Protein AF-A0A7R9HIJ2-F1 (afdb_monomer)

pLDDT: mean 77.4, std 10.53, range [45.75, 90.38]

Sequence (148 aa):
MSLYFNVLFFPIWLITVAVMLHVKYDCLSNMYRFIVVTILVAVIGIECLRLYLGYLGNLSEKIPELAGFWMLSLLLQFPLQIFLFANERTVPQVVERAVQGVMLSLLVVELVSGFIALRRAARHQTKRFHLLQLHMQGGSTILHHKEE

Secondary structure (DSSP, 8-state):
-HHHHHHHHHHHHHHHHHHHHHHHHTTS-HHHHHHHHHHHHHHHHHHHHHHHHHHHHHHH--HHHHHHHHHHIIIIIHHHHHHHHT-TTS---HHHHHHHHHHHHHHHHHHHHHHHHHHHHHHHHHHHHHHHHHHHHHHHHHHHTT--

Foldseek 3Di:
DLLVVCVVLVVVLLVLVVVVCVVCVVVDDPVVNVVLVVLSVVLVVLNVLLSVLVVCCVVVVDLVSLVVNLCSLPPPNQVSLVVQQVPPVDPQDPSNNVSSVVVNVSSVVCNVVSVVSNVVSVVVVVVVVVVVVVVVVVVVVVVVVVVD

Structure (mmCIF, N/CA/C/O backbone):
data_AF-A0A7R9HIJ2-F1
#
_entry.id   AF-A0A7R9HIJ2-F1
#
loop_
_atom_site.group_PDB
_atom_site.id
_atom_site.type_symbol
_atom_site.label_atom_id
_atom_site.label_alt_id
_atom_site.label_comp_id
_atom_site.label_asym_id
_atom_site.label_entity_id
_atom_site.label_seq_id
_atom_site.pdbx_PDB_ins_code
_atom_site.Cartn_x
_atom_site.Cartn_y
_atom_site.Cartn_z
_atom_site.occupancy
_atom_site.B_iso_or_equiv
_atom_site.auth_seq_id
_atom_site.auth_comp_id
_atom_site.auth_asym_id
_atom_site.auth_atom_id
_atom_site.pdbx_PDB_model_num
ATOM 1 N N . MET A 1 1 ? -3.389 -7.485 -12.704 1.00 58.25 1 MET A N 1
ATOM 2 C CA . MET A 1 1 ? -4.454 -8.270 -12.038 1.00 58.25 1 MET A CA 1
ATOM 3 C C . MET A 1 1 ? -4.502 -8.030 -10.530 1.00 58.25 1 MET A C 1
ATOM 5 O O . MET A 1 1 ? -5.541 -7.580 -10.078 1.00 58.25 1 MET A O 1
ATOM 9 N N . SER A 1 2 ? -3.410 -8.211 -9.767 1.00 68.81 2 SER A N 1
ATOM 10 C CA . SER A 1 2 ? -3.400 -7.944 -8.305 1.00 68.81 2 SER A CA 1
ATOM 11 C C . SER A 1 2 ? -3.863 -6.529 -7.924 1.00 68.81 2 SER A C 1
ATOM 13 O O . SER A 1 2 ? -4.707 -6.373 -7.052 1.00 68.81 2 SER A O 1
ATOM 15 N N . LEU A 1 3 ? -3.396 -5.509 -8.653 1.00 74.50 3 LEU A N 1
ATOM 16 C CA . LEU A 1 3 ? -3.731 -4.110 -8.365 1.00 74.50 3 LEU A CA 1
ATOM 17 C C . LEU A 1 3 ? -5.239 -3.813 -8.456 1.00 74.50 3 LEU A C 1
ATOM 19 O O . LEU A 1 3 ? -5.763 -3.039 -7.668 1.00 74.50 3 LEU A O 1
ATOM 23 N N . TYR A 1 4 ? -5.954 -4.471 -9.376 1.00 77.62 4 TYR A N 1
ATOM 24 C CA . TYR A 1 4 ? -7.405 -4.305 -9.528 1.00 77.62 4 TYR A CA 1
ATOM 25 C C . TYR A 1 4 ? -8.171 -4.877 -8.331 1.00 77.62 4 TYR A C 1
ATOM 27 O O . TYR A 1 4 ? -9.114 -4.263 -7.837 1.00 77.62 4 TYR A O 1
ATOM 35 N N . PHE A 1 5 ? -7.727 -6.032 -7.828 1.00 78.12 5 PHE A N 1
ATOM 36 C CA . PHE A 1 5 ? -8.298 -6.621 -6.623 1.00 78.12 5 PHE A CA 1
ATOM 37 C C . PHE A 1 5 ? -8.085 -5.713 -5.409 1.00 78.12 5 PHE A C 1
ATOM 39 O O . PHE A 1 5 ? -8.993 -5.540 -4.603 1.00 78.12 5 PHE A O 1
ATOM 46 N N . ASN A 1 6 ? -6.920 -5.070 -5.322 1.00 82.50 6 ASN A N 1
ATOM 47 C CA . ASN A 1 6 ? -6.605 -4.167 -4.226 1.00 82.50 6 ASN A CA 1
ATOM 48 C C . ASN A 1 6 ? -7.464 -2.888 -4.245 1.00 82.50 6 ASN A C 1
ATOM 50 O O . ASN A 1 6 ? -7.968 -2.478 -3.206 1.00 82.50 6 ASN A O 1
ATOM 54 N N . VAL A 1 7 ? -7.748 -2.324 -5.428 1.00 83.00 7 VAL A N 1
ATOM 55 C CA . VAL A 1 7 ? -8.682 -1.185 -5.581 1.00 83.00 7 VAL A CA 1
ATOM 56 C C . VAL A 1 7 ? -10.083 -1.522 -5.061 1.00 83.00 7 VAL A C 1
ATOM 58 O O . VAL A 1 7 ? -10.706 -0.690 -4.408 1.00 83.00 7 VAL A O 1
ATOM 61 N N . LEU A 1 8 ? -10.585 -2.729 -5.340 1.00 84.00 8 LEU A N 1
ATOM 62 C CA . LEU A 1 8 ? -11.910 -3.166 -4.885 1.00 84.00 8 LEU A CA 1
ATOM 63 C C . LEU A 1 8 ? -11.934 -3.524 -3.396 1.00 84.00 8 LEU A C 1
ATOM 65 O O . LEU A 1 8 ? -12.922 -3.264 -2.711 1.00 84.00 8 LEU A O 1
ATOM 69 N N . PHE A 1 9 ? -10.857 -4.121 -2.892 1.00 83.50 9 PHE A N 1
ATOM 70 C CA . PHE A 1 9 ? -10.760 -4.548 -1.501 1.00 83.50 9 PHE A CA 1
ATOM 71 C C . PHE A 1 9 ? -10.498 -3.377 -0.542 1.00 83.50 9 PHE A C 1
ATOM 73 O O . PHE A 1 9 ? -11.001 -3.377 0.581 1.00 83.50 9 PHE A O 1
ATOM 80 N N . PHE A 1 10 ? -9.778 -2.346 -0.988 1.00 84.06 10 PHE A N 1
ATOM 81 C CA . PHE A 1 10 ? -9.449 -1.168 -0.189 1.00 84.06 10 PHE A CA 1
ATOM 82 C C . PHE A 1 10 ? -10.651 -0.466 0.475 1.00 84.06 10 PHE A C 1
ATOM 84 O O . PHE A 1 10 ? -10.592 -0.252 1.686 1.00 84.06 10 PHE A O 1
ATOM 91 N N . PRO A 1 11 ? -11.757 -0.126 -0.221 1.00 85.75 11 PRO A N 1
ATOM 92 C CA . PRO A 1 11 ? -12.908 0.506 0.427 1.00 85.75 11 PRO A CA 1
ATOM 93 C C . PRO A 1 11 ? -13.573 -0.411 1.462 1.00 85.75 11 PRO A C 1
ATOM 95 O O . PRO A 1 11 ? -14.007 0.065 2.509 1.00 85.75 11 PRO A O 1
ATOM 98 N N . ILE A 1 12 ? -13.609 -1.725 1.217 1.00 86.12 12 ILE A N 1
ATOM 99 C CA . ILE A 1 12 ? -14.152 -2.713 2.164 1.00 86.12 12 ILE A CA 1
ATOM 100 C C . ILE A 1 12 ? -13.289 -2.754 3.431 1.00 86.12 12 ILE A C 1
ATOM 102 O O . ILE A 1 12 ? -13.806 -2.709 4.552 1.00 86.12 12 ILE A O 1
ATOM 106 N N . TRP A 1 13 ? -11.969 -2.796 3.255 1.00 87.00 13 TRP A N 1
ATOM 107 C CA . TRP A 1 13 ? -10.997 -2.734 4.340 1.00 87.00 13 TRP A CA 1
ATOM 108 C C . TRP A 1 13 ? -11.145 -1.439 5.150 1.00 87.00 13 TRP A C 1
ATOM 110 O O . TRP A 1 13 ? -11.268 -1.488 6.375 1.00 87.00 13 TRP A O 1
ATOM 120 N N . LEU A 1 14 ? -11.229 -0.294 4.466 1.00 86.69 14 LEU A N 1
ATOM 121 C CA . LEU A 1 14 ? -11.364 1.024 5.078 1.00 86.69 14 LEU A CA 1
ATOM 122 C C . LEU A 1 14 ? -12.635 1.136 5.925 1.00 86.69 14 LEU A C 1
ATOM 124 O O . LEU A 1 14 ? -12.567 1.577 7.071 1.00 86.69 14 LEU A O 1
ATOM 128 N N . ILE A 1 15 ? -13.783 0.710 5.390 1.00 86.38 15 ILE A N 1
ATOM 129 C CA . ILE A 1 15 ? -15.058 0.720 6.119 1.00 86.38 15 ILE A CA 1
ATOM 130 C C . ILE A 1 15 ? -14.962 -0.173 7.356 1.00 86.38 15 ILE A C 1
ATOM 132 O O . ILE A 1 15 ? -15.371 0.239 8.439 1.00 86.38 15 ILE A O 1
ATOM 136 N N . THR A 1 16 ? -14.380 -1.367 7.220 1.00 84.62 16 THR A N 1
ATOM 137 C CA . THR A 1 16 ? -14.224 -2.296 8.347 1.00 84.62 16 THR A CA 1
ATOM 138 C C . THR A 1 16 ? -13.395 -1.663 9.461 1.00 84.62 16 THR A C 1
ATOM 140 O O . THR A 1 16 ? -13.839 -1.623 10.606 1.00 84.62 16 THR A O 1
ATOM 143 N N . VAL A 1 17 ? -12.222 -1.111 9.141 1.00 82.25 17 VAL A N 1
ATOM 144 C CA . VAL A 1 17 ? -11.343 -0.480 10.137 1.00 82.25 17 VAL A CA 1
ATOM 145 C C . VAL A 1 17 ? -11.990 0.767 10.746 1.00 82.25 17 VAL A C 1
ATOM 147 O O . VAL A 1 17 ? -11.897 0.965 11.955 1.00 82.25 17 VAL A O 1
ATOM 150 N N . ALA A 1 18 ? -12.703 1.576 9.958 1.00 85.19 18 ALA A N 1
ATOM 151 C CA . ALA A 1 18 ? -13.407 2.757 10.456 1.00 85.19 18 ALA A CA 1
ATOM 152 C C . ALA A 1 18 ? -14.541 2.401 11.432 1.00 85.19 18 ALA A C 1
ATOM 154 O O . ALA A 1 18 ? -14.651 3.014 12.494 1.00 85.19 18 ALA A O 1
ATOM 155 N N . VAL A 1 19 ? -15.352 1.386 11.115 1.00 84.62 19 VAL A N 1
ATOM 156 C CA . VAL A 1 19 ? -16.423 0.897 12.001 1.00 84.62 19 VAL A CA 1
ATOM 157 C C . VAL A 1 19 ? -15.836 0.328 13.293 1.00 84.62 19 VAL A C 1
ATOM 159 O O . VAL A 1 19 ? -16.311 0.660 14.378 1.00 84.62 19 VAL A O 1
ATOM 162 N N . MET A 1 20 ? -14.766 -0.468 13.206 1.00 79.06 20 MET A N 1
ATOM 163 C CA . MET A 1 20 ? -14.083 -1.018 14.386 1.00 79.06 20 MET A CA 1
ATOM 164 C C . MET A 1 20 ? -13.494 0.081 15.270 1.00 79.06 20 MET A C 1
ATOM 166 O O . MET A 1 20 ? -13.627 0.032 16.496 1.00 79.06 20 MET A O 1
ATOM 170 N N . LEU A 1 21 ? -12.883 1.095 14.654 1.00 81.44 21 LEU A N 1
ATOM 171 C CA . LEU A 1 21 ? -12.353 2.254 15.359 1.00 81.44 21 LEU A CA 1
ATOM 172 C C . LEU A 1 21 ? -13.468 3.042 16.048 1.00 81.44 21 LEU A C 1
ATOM 174 O O . LEU A 1 21 ? -13.266 3.468 17.178 1.00 81.44 21 LEU A O 1
ATOM 178 N N . HIS A 1 22 ? -14.632 3.197 15.411 1.00 82.88 22 HIS A N 1
ATOM 179 C CA . HIS A 1 22 ? -15.788 3.876 15.996 1.00 82.88 22 HIS A CA 1
ATOM 180 C C . HIS A 1 22 ? -16.335 3.129 17.219 1.00 82.88 22 HIS A C 1
ATOM 182 O O . HIS A 1 22 ? -16.508 3.731 18.272 1.00 82.88 22 HIS A O 1
ATOM 188 N N . VAL A 1 23 ? -16.519 1.808 17.122 1.00 81.81 23 VAL A N 1
ATOM 189 C CA . VAL A 1 23 ? -17.002 0.972 18.240 1.00 81.81 23 VAL A CA 1
ATOM 190 C C . VAL A 1 23 ? -16.044 1.016 19.430 1.00 81.81 23 VAL A C 1
ATOM 192 O O . VAL A 1 23 ? -16.470 1.037 20.581 1.00 81.81 23 VAL A O 1
ATOM 195 N N . LYS A 1 24 ? -14.736 1.032 19.164 1.00 77.06 24 LYS A N 1
ATOM 196 C CA . LYS A 1 24 ? -13.708 1.075 20.208 1.00 77.06 24 LYS A CA 1
ATOM 197 C C . LYS A 1 24 ? -13.409 2.495 20.681 1.00 77.06 24 LYS A C 1
ATOM 199 O O . LYS A 1 24 ? -12.747 2.641 21.707 1.00 77.06 24 LYS A O 1
ATOM 204 N N . TYR A 1 25 ? -13.882 3.519 19.965 1.00 77.94 25 TYR A N 1
ATOM 205 C CA . TYR A 1 25 ? -13.439 4.902 20.116 1.00 77.94 25 TYR A CA 1
ATOM 206 C C . TYR A 1 25 ? -13.503 5.343 21.571 1.00 77.94 25 TYR A C 1
ATOM 208 O O . TYR A 1 25 ? -12.500 5.815 22.090 1.00 77.94 25 TYR A O 1
ATOM 216 N N . ASP A 1 26 ? -14.612 5.077 22.259 1.00 76.25 26 ASP A N 1
ATOM 217 C CA . ASP A 1 26 ? -14.839 5.521 23.635 1.00 76.25 26 ASP A CA 1
ATOM 218 C C . ASP A 1 26 ? -14.031 4.766 24.698 1.00 76.25 26 ASP A C 1
ATOM 220 O O . ASP A 1 26 ? -13.783 5.310 25.774 1.00 76.25 26 ASP A O 1
ATOM 224 N N . CYS A 1 27 ? -13.534 3.566 24.391 1.00 74.62 27 CYS A N 1
ATOM 225 C CA . CYS A 1 27 ? -12.721 2.762 25.307 1.00 74.62 27 CYS A CA 1
ATOM 226 C C . CYS A 1 27 ? -11.216 3.080 25.237 1.00 74.62 27 CYS A C 1
ATOM 228 O O . CYS A 1 27 ? -10.462 2.686 26.125 1.00 74.62 27 CYS A O 1
ATOM 230 N N . LEU A 1 28 ? -10.748 3.768 24.189 1.00 77.44 28 LEU A N 1
ATOM 231 C CA . LEU A 1 28 ? -9.331 4.106 24.012 1.00 77.44 28 LEU A CA 1
ATOM 232 C C . LEU A 1 28 ? -8.929 5.345 24.831 1.00 77.44 28 LEU A C 1
ATOM 234 O O . LEU A 1 28 ? -9.708 6.282 24.982 1.00 77.44 28 LEU A O 1
ATOM 238 N N . SER A 1 29 ? -7.671 5.424 25.272 1.00 81.88 29 SER A N 1
ATOM 239 C CA . SER A 1 29 ? -7.101 6.672 25.815 1.00 81.88 29 SER A CA 1
ATOM 240 C C . SER A 1 29 ? -6.953 7.744 24.723 1.00 81.88 29 SER A C 1
ATOM 242 O O . SER A 1 29 ? -6.605 7.418 23.587 1.00 81.88 29 SER A O 1
ATOM 244 N N . ASN A 1 30 ? -7.158 9.024 25.062 1.00 82.25 30 ASN A N 1
ATOM 245 C CA . ASN A 1 30 ? -7.135 10.151 24.115 1.00 82.25 30 ASN A CA 1
ATOM 246 C C . ASN A 1 30 ? -5.863 10.218 23.250 1.00 82.25 30 ASN A C 1
ATOM 248 O O . ASN A 1 30 ? -5.963 10.399 22.038 1.00 82.25 30 ASN A O 1
ATOM 252 N N . MET A 1 31 ? -4.674 10.020 23.834 1.00 83.44 31 MET A N 1
ATOM 253 C CA . MET A 1 31 ? -3.420 10.012 23.059 1.00 83.44 31 MET A CA 1
ATOM 254 C C . MET A 1 31 ? -3.396 8.894 22.016 1.00 83.44 31 MET A C 1
ATOM 256 O O . MET A 1 31 ? -2.978 9.091 20.879 1.00 83.44 31 MET A O 1
ATOM 260 N N . TYR A 1 32 ? -3.864 7.711 22.397 1.00 82.00 32 TYR A N 1
ATOM 261 C CA . TYR A 1 32 ? -3.824 6.548 21.528 1.00 82.00 32 TYR A CA 1
ATOM 262 C C . TYR A 1 32 ? -4.879 6.630 20.413 1.00 82.00 32 TYR A C 1
ATOM 264 O O . TYR A 1 32 ? -4.580 6.256 19.281 1.00 82.00 32 TYR A O 1
ATOM 272 N N . ARG A 1 33 ? -6.055 7.228 20.673 1.00 83.19 33 ARG A N 1
ATOM 273 C CA . ARG A 1 33 ? -7.032 7.581 19.620 1.00 83.19 33 ARG A CA 1
ATOM 274 C C . ARG A 1 33 ? -6.383 8.439 18.535 1.00 83.19 33 ARG A C 1
ATOM 276 O O . ARG A 1 33 ? -6.484 8.117 17.355 1.00 83.19 33 ARG A O 1
ATOM 283 N N . PHE A 1 34 ? -5.680 9.498 18.940 1.00 85.75 34 PHE A N 1
ATOM 284 C CA . PHE A 1 34 ? -5.028 10.422 18.013 1.00 85.75 34 PHE A CA 1
ATOM 285 C C . PHE A 1 34 ? -3.969 9.727 17.145 1.00 85.75 34 PHE A C 1
ATOM 287 O O . PHE A 1 34 ? -3.935 9.927 15.930 1.00 85.75 34 PHE A O 1
ATOM 294 N N . ILE A 1 35 ? -3.150 8.857 17.748 1.00 87.06 35 ILE A N 1
ATOM 295 C CA . ILE A 1 35 ? -2.139 8.068 17.029 1.00 87.06 35 ILE A CA 1
ATOM 296 C C . ILE A 1 35 ? -2.798 7.162 15.981 1.00 87.06 35 ILE A C 1
ATOM 298 O O . ILE A 1 35 ? -2.394 7.182 14.821 1.00 87.06 35 ILE A O 1
ATOM 302 N N . VAL A 1 36 ? -3.830 6.399 16.358 1.00 83.69 36 VAL A N 1
ATOM 303 C CA . VAL A 1 36 ? -4.493 5.452 15.444 1.00 83.69 36 VAL A CA 1
ATOM 304 C C . VAL A 1 36 ? -5.184 6.175 14.287 1.00 83.69 36 VAL A C 1
ATOM 306 O O . VAL A 1 36 ? -5.029 5.758 13.142 1.00 83.69 36 VAL A O 1
ATOM 309 N N . VAL A 1 37 ? -5.883 7.284 14.551 1.00 86.50 37 VAL A N 1
ATOM 310 C CA . VAL A 1 37 ? -6.514 8.103 13.499 1.00 86.50 37 VAL A CA 1
ATOM 311 C C . VAL A 1 37 ? -5.465 8.657 12.536 1.00 86.50 37 VAL A C 1
ATOM 313 O O . VAL A 1 37 ? -5.641 8.577 11.322 1.00 86.50 37 VAL A O 1
ATOM 316 N N . THR A 1 38 ? -4.347 9.166 13.058 1.00 89.31 38 THR A N 1
ATOM 317 C CA . THR A 1 38 ? -3.256 9.704 12.232 1.00 89.31 38 THR A CA 1
ATOM 318 C C . THR A 1 38 ? -2.657 8.626 11.331 1.00 89.31 38 THR A C 1
ATOM 320 O O . THR A 1 38 ? -2.460 8.856 10.138 1.00 89.31 38 THR A O 1
ATOM 323 N N . ILE A 1 39 ? -2.414 7.430 11.874 1.00 87.69 39 ILE A N 1
ATOM 324 C CA . ILE A 1 39 ? -1.920 6.286 11.100 1.00 87.69 39 ILE A CA 1
ATOM 325 C C . ILE A 1 39 ? -2.938 5.885 10.032 1.00 87.69 39 ILE A C 1
ATOM 327 O O . ILE A 1 39 ? -2.544 5.660 8.893 1.00 87.69 39 ILE A O 1
ATOM 331 N N . LEU A 1 40 ? -4.234 5.846 10.353 1.00 86.81 40 LEU A N 1
ATOM 332 C CA . LEU A 1 40 ? -5.277 5.494 9.388 1.00 86.81 40 LEU A CA 1
ATOM 333 C C . LEU A 1 40 ? -5.307 6.472 8.205 1.00 86.81 40 LEU A C 1
ATOM 335 O O . LEU A 1 40 ? -5.319 6.043 7.054 1.00 86.81 40 LEU A O 1
ATOM 339 N N . VAL A 1 41 ? -5.248 7.779 8.475 1.00 89.75 41 VAL A N 1
ATOM 340 C CA . VAL A 1 41 ? -5.178 8.816 7.432 1.00 89.75 41 VAL A CA 1
ATOM 341 C C . VAL A 1 41 ? -3.912 8.666 6.589 1.00 89.75 41 VAL A C 1
ATOM 343 O O . VAL A 1 41 ? -3.980 8.744 5.361 1.00 89.75 41 VAL A O 1
ATOM 346 N N . ALA A 1 42 ? -2.767 8.402 7.225 1.00 89.44 42 ALA A N 1
ATOM 347 C CA . ALA A 1 42 ? -1.516 8.161 6.517 1.00 89.44 42 ALA A CA 1
ATOM 348 C C . ALA A 1 42 ? -1.620 6.940 5.589 1.00 89.44 42 ALA A C 1
ATOM 350 O O . ALA A 1 42 ? -1.277 7.054 4.414 1.00 89.44 42 ALA A O 1
ATOM 351 N N . VAL A 1 43 ? -2.152 5.808 6.072 1.00 86.94 43 VAL A N 1
ATOM 352 C CA . VAL A 1 43 ? -2.355 4.591 5.264 1.00 86.94 43 VAL A CA 1
ATOM 353 C C . VAL A 1 43 ? -3.239 4.876 4.053 1.00 86.94 43 VAL A C 1
ATOM 355 O O . VAL A 1 43 ? -2.889 4.468 2.952 1.00 86.94 43 VAL A O 1
ATOM 358 N N . ILE A 1 44 ? -4.339 5.618 4.215 1.00 88.44 44 ILE A N 1
ATOM 359 C CA . ILE A 1 44 ? -5.220 5.988 3.094 1.00 88.44 44 ILE A CA 1
ATOM 360 C C . ILE A 1 44 ? -4.458 6.808 2.047 1.00 88.44 44 ILE A C 1
ATOM 362 O O . ILE A 1 44 ? -4.531 6.510 0.856 1.00 88.44 44 ILE A O 1
ATOM 366 N N . GLY A 1 45 ? -3.706 7.827 2.473 1.00 90.38 45 GLY A N 1
ATOM 367 C CA . GLY A 1 45 ? -2.928 8.668 1.560 1.00 90.38 45 GLY A CA 1
ATOM 368 C C . GLY A 1 45 ? -1.842 7.887 0.815 1.00 90.38 45 GLY A C 1
ATOM 369 O O . GLY A 1 45 ? -1.699 8.025 -0.402 1.00 90.38 45 GLY A O 1
ATOM 370 N N . ILE A 1 46 ? -1.108 7.032 1.533 1.00 88.69 46 ILE A N 1
ATOM 371 C CA . ILE A 1 46 ? -0.066 6.167 0.967 1.00 88.69 46 ILE A CA 1
ATOM 372 C C . ILE A 1 46 ? -0.680 5.173 -0.019 1.00 88.69 46 ILE A C 1
ATOM 374 O O . ILE A 1 46 ? -0.140 4.998 -1.110 1.00 88.69 46 ILE A O 1
ATOM 378 N N . GLU A 1 47 ? -1.817 4.566 0.319 1.00 86.38 47 GLU A N 1
ATOM 379 C CA . GLU A 1 47 ? -2.532 3.636 -0.551 1.00 86.38 47 GLU A CA 1
ATOM 380 C C . GLU A 1 47 ? -2.975 4.311 -1.853 1.00 86.38 47 GLU A C 1
ATOM 382 O O . GLU A 1 47 ? -2.723 3.783 -2.933 1.00 86.38 47 GLU A O 1
ATOM 387 N N . CYS A 1 48 ? -3.568 5.506 -1.777 1.00 87.69 48 CYS A N 1
ATOM 388 C CA . CYS A 1 48 ? -3.965 6.271 -2.959 1.00 87.69 48 CYS A CA 1
ATOM 389 C C . CYS A 1 48 ? -2.768 6.558 -3.877 1.00 87.69 48 CYS A C 1
ATOM 391 O O . CYS A 1 48 ? -2.837 6.326 -5.087 1.00 87.69 48 CYS A O 1
ATOM 393 N N . LEU A 1 49 ? -1.650 7.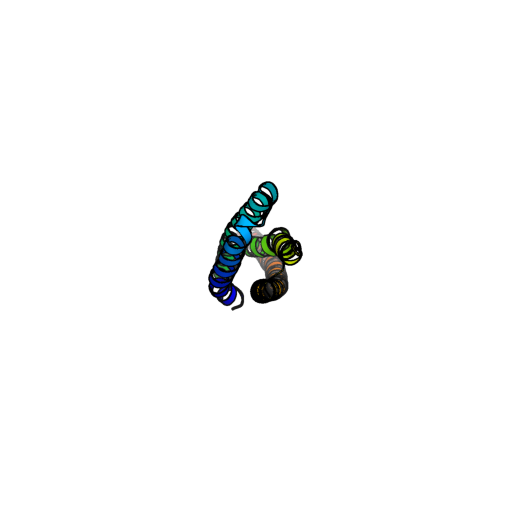020 -3.305 1.00 86.81 49 LEU A N 1
ATOM 394 C CA . LEU A 1 49 ? -0.423 7.274 -4.061 1.00 86.81 49 LEU A CA 1
ATOM 395 C C . LEU A 1 49 ? 0.139 5.983 -4.665 1.00 86.81 49 LEU A C 1
ATOM 397 O O . LEU A 1 49 ? 0.573 5.970 -5.818 1.00 86.81 49 LEU A O 1
ATOM 401 N N . ARG A 1 50 ? 0.102 4.886 -3.907 1.00 86.56 50 ARG A N 1
ATOM 402 C CA . ARG A 1 50 ? 0.528 3.571 -4.367 1.00 86.56 50 ARG A CA 1
ATOM 403 C C . ARG A 1 50 ? -0.312 3.124 -5.560 1.00 86.56 50 ARG A C 1
ATOM 405 O O . ARG A 1 50 ? 0.252 2.808 -6.600 1.00 86.56 50 ARG A O 1
ATOM 412 N N . LEU A 1 51 ? -1.637 3.128 -5.456 1.00 84.44 51 LEU A N 1
ATOM 413 C CA . LEU A 1 51 ? -2.525 2.723 -6.548 1.00 84.44 51 LEU A CA 1
ATOM 414 C C . LEU A 1 51 ? -2.308 3.581 -7.802 1.00 84.44 51 LEU A C 1
ATOM 416 O O . LEU A 1 51 ? -2.243 3.038 -8.906 1.00 84.44 51 LEU A O 1
ATOM 420 N N . TYR A 1 52 ? -2.101 4.890 -7.634 1.00 85.31 52 TYR A N 1
ATOM 421 C CA . TYR A 1 52 ? -1.768 5.803 -8.729 1.00 85.31 52 TYR A CA 1
ATOM 422 C C . TYR A 1 52 ? -0.450 5.435 -9.427 1.00 85.31 52 TYR A C 1
ATOM 424 O O . TYR A 1 52 ? -0.410 5.293 -10.651 1.00 85.31 52 TYR A O 1
ATOM 432 N N . LEU A 1 53 ? 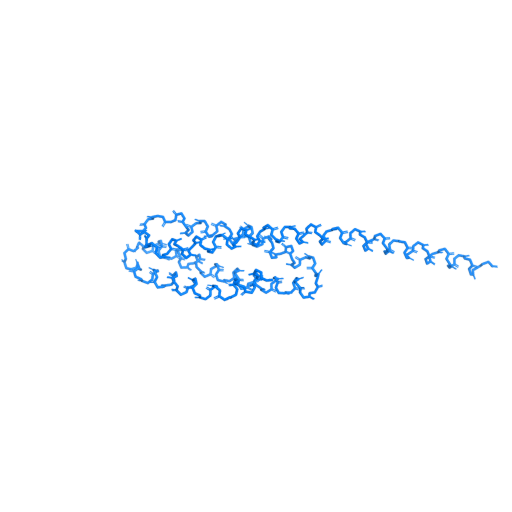0.624 5.220 -8.661 1.00 82.12 53 LEU A N 1
ATOM 433 C CA . LEU A 1 53 ? 1.930 4.837 -9.205 1.00 82.12 53 LEU A CA 1
ATOM 434 C C . LEU A 1 53 ? 1.914 3.446 -9.836 1.00 82.12 53 LEU A C 1
ATOM 436 O O . LEU A 1 53 ? 2.550 3.235 -10.865 1.00 82.12 53 LEU A O 1
ATOM 440 N N . GLY A 1 54 ? 1.166 2.505 -9.263 1.00 81.88 54 GLY A N 1
ATOM 441 C CA . GLY A 1 54 ? 1.007 1.171 -9.831 1.00 81.88 54 GLY A CA 1
ATOM 442 C C . GLY A 1 54 ? 0.205 1.185 -11.135 1.00 81.88 54 GLY A C 1
ATOM 443 O O . GLY A 1 54 ? 0.564 0.475 -12.074 1.00 81.88 54 GLY A O 1
ATOM 444 N N . TYR A 1 55 ? -0.819 2.038 -11.243 1.00 82.25 55 TYR A N 1
ATOM 445 C CA . TYR A 1 55 ? -1.535 2.265 -12.499 1.00 82.25 55 TYR A CA 1
ATOM 446 C C . TYR A 1 55 ? -0.620 2.890 -13.563 1.00 82.25 55 TYR A C 1
ATOM 448 O O . TYR A 1 55 ? -0.497 2.347 -14.662 1.00 82.25 55 TYR A O 1
ATOM 456 N N . LEU A 1 56 ? 0.085 3.976 -13.228 1.00 79.56 56 LEU A N 1
ATOM 457 C CA . LEU A 1 56 ? 1.020 4.643 -14.140 1.00 79.56 56 LEU A CA 1
ATOM 458 C C . LEU A 1 56 ? 2.173 3.739 -14.582 1.00 79.56 56 LEU A C 1
ATOM 460 O O . LEU A 1 56 ? 2.485 3.686 -15.771 1.00 79.56 56 LEU A O 1
ATOM 464 N N . GLY A 1 57 ? 2.793 3.025 -13.643 1.00 75.94 57 GLY A N 1
ATOM 465 C CA . GLY A 1 57 ? 3.897 2.106 -13.911 1.00 75.94 57 GLY A CA 1
ATOM 466 C C . GLY A 1 57 ? 3.473 0.942 -14.805 1.00 75.94 57 GLY A C 1
ATOM 467 O O . GLY A 1 57 ? 4.239 0.534 -15.676 1.00 75.94 57 GLY A O 1
ATOM 468 N N . ASN A 1 58 ? 2.237 0.455 -14.653 1.00 75.38 58 ASN A N 1
ATOM 469 C CA . ASN A 1 58 ? 1.678 -0.576 -15.524 1.00 75.38 58 ASN A CA 1
ATOM 470 C C . ASN A 1 58 ? 1.358 -0.047 -16.932 1.00 75.38 58 ASN A C 1
ATOM 472 O O . ASN A 1 58 ? 1.558 -0.768 -17.902 1.00 75.38 58 ASN A O 1
ATOM 476 N N . LEU A 1 59 ? 0.866 1.192 -17.056 1.00 68.81 59 LEU A N 1
ATOM 477 C CA . LEU A 1 59 ? 0.445 1.762 -18.342 1.00 68.81 59 LEU A CA 1
ATOM 478 C C . LEU A 1 59 ? 1.611 2.321 -19.169 1.00 68.81 59 LEU A C 1
ATOM 480 O O . LEU A 1 59 ? 1.590 2.253 -20.392 1.00 68.81 59 LEU A O 1
ATOM 484 N N . SER A 1 60 ? 2.611 2.900 -18.505 1.00 62.59 60 SER A N 1
ATOM 485 C CA . SER A 1 60 ? 3.707 3.614 -19.170 1.00 62.59 60 SER A CA 1
ATOM 486 C C . SER A 1 60 ? 5.011 2.810 -19.235 1.00 62.59 60 SER A C 1
ATOM 488 O O . SER A 1 60 ? 6.003 3.332 -19.738 1.00 62.59 60 SER A O 1
ATOM 490 N N . GLU A 1 61 ? 5.044 1.591 -18.672 1.00 65.75 61 GLU A N 1
ATOM 491 C CA . GLU A 1 61 ? 6.260 0.782 -18.440 1.00 65.75 61 GLU A CA 1
ATOM 492 C C . GLU A 1 61 ? 7.421 1.587 -17.825 1.00 65.75 61 GLU A C 1
ATOM 494 O O . GLU A 1 61 ? 8.604 1.253 -17.964 1.00 65.75 61 GLU A O 1
ATOM 499 N N . LYS A 1 62 ? 7.093 2.686 -17.137 1.00 69.31 62 LYS A N 1
ATOM 500 C CA . LYS A 1 62 ? 8.096 3.565 -16.567 1.00 69.31 62 LYS A CA 1
ATOM 501 C C . LYS A 1 62 ? 8.546 3.001 -15.228 1.00 69.31 62 LYS A C 1
ATOM 503 O O . LYS A 1 62 ? 7.785 2.732 -14.299 1.00 69.31 62 LYS A O 1
ATOM 508 N N . ILE A 1 63 ? 9.842 2.762 -15.198 1.00 69.69 63 ILE A N 1
ATOM 509 C CA . ILE A 1 63 ? 10.568 2.065 -14.148 1.00 69.69 63 ILE A CA 1
ATOM 510 C C . ILE A 1 63 ? 10.655 2.864 -12.845 1.00 69.69 63 ILE A C 1
ATOM 512 O O . ILE A 1 63 ? 10.499 2.234 -11.798 1.00 69.69 63 ILE A O 1
ATOM 516 N N . PRO A 1 64 ? 10.881 4.195 -12.849 1.00 73.75 64 PRO A N 1
ATOM 517 C CA . PRO A 1 64 ? 10.929 4.940 -11.594 1.00 73.75 64 PRO A CA 1
ATOM 518 C C . PRO A 1 64 ? 9.591 4.915 -10.836 1.00 73.75 64 PRO A C 1
ATOM 520 O O . PRO A 1 64 ? 9.579 4.810 -9.614 1.00 73.75 64 PRO A O 1
ATOM 523 N N . GLU A 1 65 ? 8.465 4.922 -11.538 1.00 79.00 65 GLU A N 1
ATOM 524 C CA . GLU A 1 65 ? 7.114 4.899 -10.978 1.00 79.00 65 GLU A CA 1
ATOM 525 C C . GLU A 1 65 ? 6.800 3.524 -10.377 1.00 79.00 65 GLU A C 1
ATOM 527 O O . GLU A 1 65 ? 6.278 3.431 -9.266 1.00 79.00 65 GLU A O 1
ATOM 532 N N . LEU A 1 66 ? 7.208 2.450 -11.060 1.00 81.12 66 LEU A N 1
ATOM 533 C CA . LEU A 1 66 ? 7.100 1.084 -10.546 1.00 81.12 66 LEU A CA 1
ATOM 534 C C . LEU A 1 66 ? 8.016 0.844 -9.331 1.00 81.12 66 LEU A C 1
ATOM 536 O O . LEU A 1 66 ? 7.627 0.159 -8.383 1.00 81.12 66 LEU A O 1
ATOM 540 N N . ALA A 1 67 ? 9.218 1.427 -9.330 1.00 81.88 67 ALA A N 1
ATOM 541 C CA . ALA A 1 67 ? 10.111 1.415 -8.174 1.00 81.88 67 ALA A CA 1
ATOM 542 C C . ALA A 1 67 ? 9.503 2.186 -6.993 1.00 81.88 67 ALA A C 1
ATOM 544 O O . ALA A 1 67 ? 9.551 1.702 -5.864 1.00 81.88 67 ALA A O 1
ATOM 545 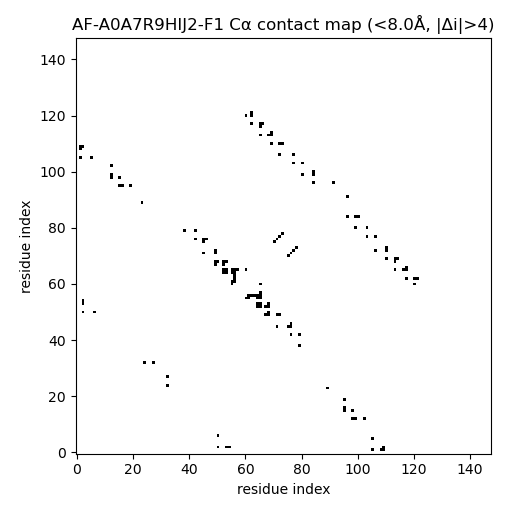N N . GLY A 1 68 ? 8.872 3.336 -7.256 1.00 84.06 68 GLY A N 1
ATOM 546 C CA . GLY A 1 68 ? 8.136 4.117 -6.264 1.00 84.06 68 GLY A CA 1
ATOM 547 C C . GLY A 1 68 ? 6.982 3.329 -5.642 1.00 84.06 68 GLY A C 1
ATOM 548 O O . GLY A 1 68 ? 6.891 3.257 -4.419 1.00 84.06 68 GLY A O 1
ATOM 549 N N . PHE A 1 69 ? 6.162 2.662 -6.462 1.00 86.38 69 PHE A N 1
ATOM 550 C CA . PHE A 1 69 ? 5.112 1.744 -6.001 1.00 86.38 69 PHE A CA 1
ATOM 551 C C . PHE A 1 69 ? 5.668 0.669 -5.055 1.00 86.38 69 PHE A C 1
ATOM 553 O O . PHE A 1 69 ? 5.137 0.451 -3.962 1.00 86.38 69 PHE A O 1
ATOM 560 N N . TRP A 1 70 ? 6.753 0.006 -5.460 1.00 86.12 70 TRP A N 1
ATOM 561 C CA . TRP A 1 70 ? 7.354 -1.072 -4.679 1.00 86.12 70 TRP A CA 1
ATOM 562 C C . TRP A 1 70 ? 7.970 -0.562 -3.369 1.00 86.12 70 TRP A C 1
ATOM 564 O O . TRP A 1 70 ? 7.751 -1.151 -2.311 1.00 86.12 70 TRP A O 1
ATOM 574 N N . MET A 1 71 ? 8.675 0.570 -3.416 1.00 84.94 71 MET A N 1
ATOM 575 C CA . MET A 1 71 ? 9.302 1.187 -2.249 1.00 84.94 71 MET A CA 1
ATOM 576 C C . MET A 1 71 ? 8.266 1.689 -1.240 1.00 84.94 71 MET A C 1
ATOM 578 O O . MET A 1 71 ? 8.413 1.419 -0.053 1.00 84.94 71 MET A O 1
ATOM 582 N N . LEU A 1 72 ? 7.194 2.353 -1.687 1.00 85.38 72 LEU A N 1
ATOM 583 C CA . LEU A 1 72 ? 6.085 2.769 -0.817 1.00 85.38 72 LEU A CA 1
ATOM 584 C C . LEU A 1 72 ? 5.421 1.567 -0.141 1.00 85.38 72 LEU A C 1
ATOM 586 O O . LEU A 1 72 ? 5.119 1.622 1.050 1.00 85.38 72 LEU A O 1
ATOM 590 N N . SER A 1 73 ? 5.246 0.469 -0.879 1.00 85.12 73 SER A N 1
ATOM 591 C CA . SER A 1 73 ? 4.660 -0.765 -0.348 1.00 85.12 73 SER A CA 1
ATOM 592 C C . SER A 1 73 ? 5.522 -1.388 0.749 1.00 85.12 73 SER A C 1
ATOM 594 O O . SER A 1 73 ? 5.001 -1.789 1.786 1.00 85.12 73 SER A O 1
ATOM 596 N N . LEU A 1 74 ? 6.839 -1.458 0.542 1.00 85.06 74 LEU A N 1
ATOM 597 C CA . LEU A 1 74 ? 7.758 -2.084 1.492 1.00 85.06 74 LEU A CA 1
ATOM 598 C C . LEU A 1 74 ? 8.056 -1.184 2.695 1.00 85.06 74 LEU A C 1
ATOM 600 O O . LEU A 1 74 ? 8.059 -1.649 3.829 1.00 85.06 74 LEU A O 1
ATOM 604 N N . LEU A 1 75 ? 8.347 0.092 2.443 1.00 85.50 75 LEU A N 1
ATOM 605 C CA . LEU A 1 75 ? 8.909 0.992 3.445 1.00 85.50 75 LEU A CA 1
ATOM 606 C C . LEU A 1 75 ? 7.838 1.688 4.282 1.00 85.50 75 LEU A C 1
ATOM 608 O O . LEU A 1 75 ? 8.068 1.928 5.461 1.00 85.50 75 LEU A O 1
ATOM 612 N N . LEU A 1 76 ? 6.695 2.035 3.687 1.00 86.69 76 LEU A N 1
ATOM 613 C CA . LEU A 1 76 ? 5.629 2.748 4.389 1.00 86.69 76 LEU A CA 1
ATOM 614 C C . LEU A 1 76 ? 4.438 1.830 4.661 1.00 86.69 76 LEU A C 1
ATOM 616 O O . LEU A 1 76 ? 4.046 1.668 5.813 1.00 86.69 76 LEU A O 1
ATOM 620 N N . GLN A 1 77 ? 3.883 1.179 3.637 1.00 86.31 77 GLN A N 1
ATOM 621 C CA . GLN A 1 77 ? 2.654 0.407 3.821 1.00 86.31 77 GLN A CA 1
ATOM 622 C C . GLN A 1 77 ? 2.853 -0.784 4.766 1.00 86.31 77 GLN A C 1
ATOM 624 O O . GLN A 1 77 ? 2.075 -0.972 5.696 1.00 86.31 77 GLN A O 1
ATOM 629 N N . PHE A 1 78 ? 3.896 -1.588 4.550 1.00 85.94 78 PHE A N 1
ATOM 630 C CA . PHE A 1 78 ? 4.143 -2.800 5.330 1.00 85.94 78 PHE A CA 1
ATOM 631 C C . PHE A 1 78 ? 4.311 -2.554 6.841 1.00 85.94 78 PHE A C 1
ATOM 633 O O . PHE A 1 78 ? 3.586 -3.192 7.610 1.00 85.94 78 PHE A O 1
ATOM 640 N N . PRO A 1 79 ? 5.174 -1.629 7.315 1.00 86.25 79 PRO A N 1
ATOM 641 C CA . PRO A 1 79 ? 5.301 -1.382 8.751 1.00 86.25 79 PRO A CA 1
ATOM 642 C C . PRO A 1 79 ? 4.034 -0.787 9.369 1.00 86.25 79 PRO A C 1
ATOM 644 O O . PRO A 1 79 ? 3.681 -1.173 10.482 1.00 86.25 79 PRO A O 1
ATOM 647 N N . LEU A 1 80 ? 3.314 0.095 8.663 1.00 86.00 80 LEU A N 1
ATOM 648 C CA . LEU A 1 80 ? 2.049 0.644 9.164 1.00 86.00 80 LEU A CA 1
ATOM 649 C C . LEU A 1 80 ? 0.975 -0.452 9.281 1.00 86.00 80 LEU A C 1
ATOM 651 O O . LEU A 1 80 ? 0.245 -0.502 10.273 1.00 86.00 80 LEU A O 1
ATOM 655 N N . GLN A 1 81 ? 0.920 -1.378 8.321 1.00 85.25 81 GLN A N 1
ATOM 656 C CA . GLN A 1 81 ? -0.028 -2.491 8.341 1.00 85.25 81 GLN A CA 1
ATOM 657 C C . GLN A 1 81 ? 0.280 -3.492 9.459 1.00 85.25 81 GLN A C 1
ATOM 659 O O . GLN A 1 81 ? -0.643 -3.959 10.131 1.00 85.25 81 GLN A O 1
ATOM 664 N N . ILE A 1 82 ? 1.565 -3.782 9.696 1.00 84.75 82 ILE A N 1
ATOM 665 C CA . ILE A 1 82 ? 2.021 -4.583 10.840 1.00 84.75 82 ILE A CA 1
ATOM 666 C C . ILE A 1 82 ? 1.689 -3.883 12.150 1.00 84.75 82 ILE A C 1
ATOM 668 O O . ILE A 1 82 ? 1.213 -4.543 13.065 1.00 84.75 82 ILE A O 1
ATOM 672 N N . PHE A 1 83 ? 1.898 -2.569 12.249 1.00 84.25 83 PHE A N 1
ATOM 673 C CA . PHE A 1 83 ? 1.568 -1.818 13.456 1.00 84.25 83 PHE A CA 1
ATOM 674 C C . PHE A 1 83 ? 0.080 -1.940 13.793 1.00 84.25 83 PHE A C 1
ATOM 676 O O . PHE A 1 83 ? -0.258 -2.234 14.935 1.00 84.25 83 PHE A O 1
ATOM 683 N N . LEU A 1 84 ? -0.802 -1.783 12.801 1.00 78.25 84 LEU A N 1
ATOM 684 C CA . LEU A 1 84 ? -2.245 -1.983 12.966 1.00 78.25 84 LEU A CA 1
ATOM 685 C C . LEU A 1 84 ? -2.594 -3.436 13.331 1.00 78.25 84 LEU A C 1
ATOM 687 O O . LEU A 1 84 ? -3.457 -3.657 14.172 1.00 78.25 84 LEU A O 1
ATOM 691 N N . PHE A 1 85 ? -1.911 -4.425 12.747 1.00 78.81 85 PHE A N 1
ATOM 692 C CA . PHE A 1 85 ? -2.150 -5.845 13.026 1.00 78.81 85 PHE A CA 1
ATOM 693 C C . PHE A 1 85 ? -1.668 -6.287 14.420 1.00 78.81 85 PHE A C 1
ATOM 695 O O . PHE A 1 85 ? -2.371 -7.016 15.118 1.00 78.81 85 PHE A O 1
ATOM 702 N N . ALA A 1 86 ? -0.488 -5.830 14.841 1.00 75.94 86 ALA A N 1
ATOM 703 C CA . ALA A 1 86 ? 0.123 -6.125 16.138 1.00 75.94 86 ALA A CA 1
ATOM 7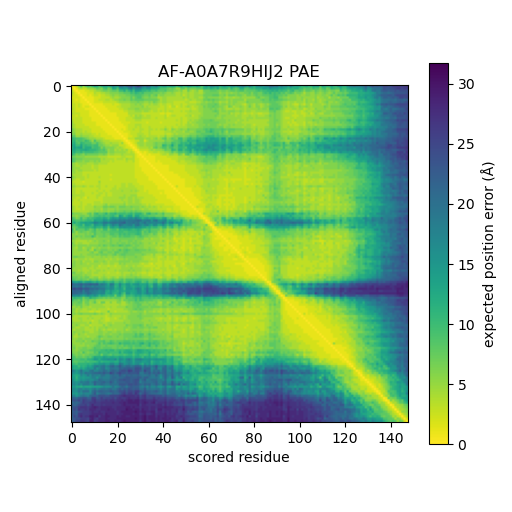04 C C . ALA A 1 86 ? -0.531 -5.354 17.295 1.00 75.94 86 ALA A C 1
ATOM 706 O O . ALA A 1 86 ? -0.161 -5.527 18.45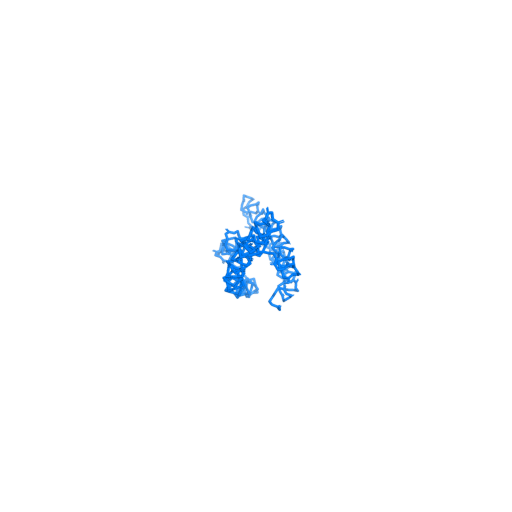7 1.00 75.94 86 ALA A O 1
ATOM 707 N N . ASN A 1 87 ? -1.499 -4.487 16.9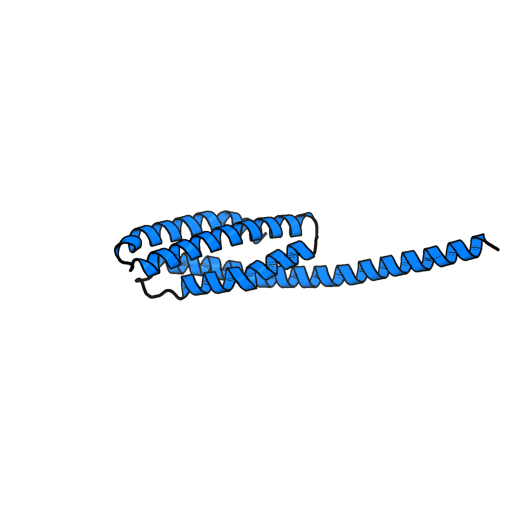94 1.00 71.62 87 ASN A N 1
ATOM 708 C CA . ASN A 1 87 ? -2.168 -3.659 17.976 1.00 71.62 87 ASN A CA 1
ATOM 709 C C . ASN A 1 87 ? -3.204 -4.464 18.782 1.00 71.62 87 ASN A C 1
ATOM 711 O O . ASN A 1 87 ? -4.412 -4.309 18.635 1.00 71.62 87 ASN A O 1
ATOM 715 N N . GLU A 1 88 ? -2.728 -5.344 19.663 1.00 59.12 88 GLU A N 1
ATOM 716 C CA . GLU A 1 88 ? -3.558 -6.250 20.472 1.00 59.12 88 GLU A CA 1
ATOM 717 C C . GLU A 1 88 ? -4.225 -5.573 21.681 1.00 59.12 88 GLU A C 1
ATOM 719 O O . GLU A 1 88 ? -4.976 -6.209 22.417 1.00 59.12 88 GLU A O 1
ATOM 724 N N . ARG A 1 89 ? -3.977 -4.274 21.909 1.00 57.66 89 ARG A N 1
ATOM 725 C CA . ARG A 1 89 ? -4.448 -3.555 23.111 1.00 57.66 89 ARG A CA 1
ATOM 726 C C . ARG A 1 89 ? -5.955 -3.315 23.166 1.00 57.66 89 ARG A C 1
ATOM 728 O O . ARG A 1 89 ? -6.463 -2.867 24.188 1.00 57.66 89 ARG A O 1
ATOM 735 N N . THR A 1 90 ? -6.678 -3.633 22.102 1.00 52.56 90 THR A N 1
ATOM 736 C CA . THR A 1 90 ? -8.134 -3.755 22.137 1.00 52.56 90 THR A CA 1
ATOM 737 C C . THR A 1 90 ? -8.494 -5.150 21.695 1.00 52.56 90 THR A C 1
ATOM 739 O O . THR A 1 90 ? -7.939 -5.595 20.698 1.00 52.56 90 THR A O 1
ATOM 742 N N . VAL A 1 91 ? -9.412 -5.819 22.404 1.00 54.72 91 VAL A N 1
ATOM 743 C CA . VAL A 1 91 ? -9.926 -7.149 22.035 1.00 54.72 91 VAL A CA 1
ATOM 744 C C . VAL A 1 91 ? -10.176 -7.158 20.521 1.00 54.72 91 VAL A C 1
ATOM 746 O O . VAL A 1 91 ? -11.072 -6.444 20.049 1.00 54.72 91 VAL A O 1
ATOM 749 N N . PRO A 1 92 ? -9.329 -7.835 19.725 1.00 57.34 92 PRO A N 1
ATOM 750 C CA . PRO A 1 92 ? -9.449 -7.762 18.283 1.00 57.34 92 PRO A CA 1
ATOM 751 C C . PRO A 1 92 ? -10.709 -8.531 17.919 1.00 57.34 92 PRO A C 1
ATOM 753 O O . PRO A 1 92 ? -10.810 -9.724 18.211 1.00 57.34 92 PRO A O 1
ATOM 756 N N . GLN A 1 93 ? -11.691 -7.863 17.317 1.00 65.62 93 GLN A N 1
ATOM 757 C CA . GLN A 1 93 ? -12.821 -8.598 16.768 1.00 65.62 93 GLN A CA 1
ATOM 758 C C . GLN A 1 93 ? -12.274 -9.494 15.653 1.00 65.62 93 GLN A C 1
ATOM 760 O O . GLN A 1 93 ? -11.438 -9.065 14.856 1.00 65.62 93 GLN A O 1
ATOM 765 N N . VAL A 1 94 ? -12.715 -10.753 15.605 1.00 75.75 94 VAL A N 1
ATOM 766 C CA . VAL A 1 94 ? -12.226 -11.757 14.638 1.00 75.75 94 VAL A CA 1
ATOM 767 C C . VAL A 1 94 ? -12.292 -11.225 13.199 1.00 75.75 94 VAL A C 1
ATOM 769 O O . VAL A 1 94 ? -11.399 -11.485 12.396 1.00 75.75 94 VAL A O 1
ATOM 772 N N . VAL A 1 95 ? -13.302 -10.400 12.911 1.00 75.19 95 VAL A N 1
ATOM 773 C CA . VAL A 1 95 ? -13.502 -9.705 11.632 1.00 75.19 95 VAL A CA 1
ATOM 774 C C . VAL A 1 95 ? -12.362 -8.735 11.302 1.00 75.19 95 VAL A C 1
ATOM 776 O O . VAL A 1 95 ? -11.849 -8.764 10.187 1.00 75.19 95 VAL A O 1
ATOM 779 N N . GLU A 1 96 ? -11.921 -7.918 12.261 1.00 77.62 96 GLU A N 1
ATOM 780 C CA . GLU A 1 96 ? -10.818 -6.964 12.079 1.00 77.62 96 GLU A CA 1
ATOM 781 C C . GLU A 1 96 ? -9.521 -7.705 11.732 1.00 77.62 96 GLU A C 1
ATOM 783 O O . GLU A 1 96 ? -8.862 -7.384 10.744 1.00 77.62 96 GLU A O 1
ATOM 788 N N . ARG A 1 97 ? -9.204 -8.777 12.474 1.00 80.31 97 ARG A N 1
ATOM 789 C CA . ARG A 1 97 ? -8.027 -9.620 12.204 1.00 80.31 97 ARG A CA 1
ATOM 790 C C . ARG A 1 97 ? -8.097 -10.322 10.853 1.00 80.31 97 ARG A C 1
ATOM 792 O O . ARG A 1 97 ? -7.081 -10.388 10.165 1.00 80.31 97 ARG A O 1
ATOM 799 N N . ALA A 1 98 ? -9.264 -10.834 10.469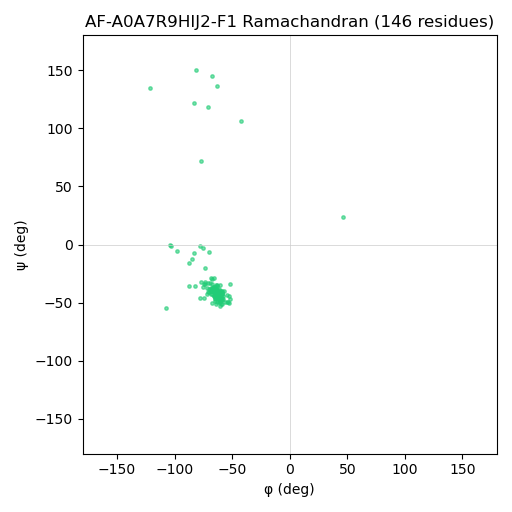 1.00 84.12 98 ALA A N 1
ATOM 800 C CA . ALA A 1 98 ? -9.443 -11.498 9.183 1.00 84.12 98 ALA A CA 1
ATOM 801 C C . ALA A 1 98 ? -9.215 -10.523 8.019 1.00 84.12 98 ALA A C 1
ATOM 803 O O . ALA A 1 98 ? -8.417 -10.802 7.126 1.00 84.12 98 ALA A O 1
ATOM 804 N N . VAL A 1 99 ? -9.848 -9.349 8.063 1.00 83.62 99 VAL A N 1
ATOM 805 C CA . VAL A 1 99 ? -9.733 -8.323 7.017 1.00 83.62 99 VAL A CA 1
ATOM 806 C C . VAL A 1 99 ? -8.310 -7.760 6.941 1.00 83.62 99 VAL A C 1
ATOM 808 O O . VAL A 1 99 ? -7.761 -7.615 5.847 1.00 83.62 99 VAL A O 1
ATOM 811 N N . GLN A 1 100 ? -7.664 -7.537 8.088 1.00 84.81 100 GLN A N 1
ATOM 812 C CA . GLN A 1 100 ? -6.267 -7.105 8.150 1.00 84.81 100 GLN A CA 1
ATOM 813 C C . GLN A 1 100 ? -5.304 -8.172 7.614 1.00 84.81 100 GLN A C 1
ATOM 815 O O . GLN A 1 100 ? -4.362 -7.843 6.892 1.00 84.81 100 GLN A O 1
ATOM 820 N N . GLY A 1 101 ? -5.554 -9.446 7.928 1.00 83.75 101 GLY A N 1
ATOM 821 C CA . GLY A 1 101 ? -4.779 -10.584 7.437 1.00 83.75 101 GLY A CA 1
ATOM 822 C C . GLY A 1 101 ? -4.886 -10.753 5.922 1.00 83.75 101 GLY A C 1
ATOM 823 O O . GLY A 1 101 ? -3.870 -10.944 5.255 1.00 83.75 101 GLY A O 1
ATOM 824 N N . VAL A 1 102 ? -6.089 -10.597 5.359 1.00 86.38 102 VAL A N 1
ATOM 825 C CA . VAL A 1 102 ? -6.288 -10.594 3.902 1.00 86.38 102 VAL A CA 1
ATOM 826 C C . VAL A 1 102 ? -5.497 -9.450 3.265 1.00 86.38 102 VAL A C 1
ATOM 828 O O . VAL A 1 102 ? -4.724 -9.701 2.342 1.00 86.38 102 VAL A O 1
ATOM 831 N N . MET A 1 103 ? -5.585 -8.229 3.800 1.00 84.44 103 MET A N 1
ATOM 832 C CA . MET A 1 103 ? -4.821 -7.080 3.292 1.00 84.44 103 MET A CA 1
ATOM 833 C C . MET A 1 103 ? -3.302 -7.315 3.337 1.00 84.44 103 MET A C 1
ATOM 835 O O . MET A 1 103 ? -2.596 -7.024 2.375 1.00 84.44 103 MET A O 1
ATOM 839 N N . LEU A 1 104 ? -2.791 -7.898 4.426 1.00 85.12 104 LEU A N 1
ATOM 840 C CA . LEU A 1 104 ? -1.384 -8.291 4.559 1.00 85.12 104 LEU A CA 1
ATOM 841 C C . LEU A 1 104 ? -0.977 -9.337 3.517 1.00 85.12 104 LEU A C 1
ATOM 843 O O . LEU A 1 104 ? 0.085 -9.219 2.909 1.00 85.12 104 LEU A O 1
ATOM 847 N N . SER A 1 105 ? -1.816 -10.344 3.279 1.00 86.31 105 SER A N 1
ATOM 848 C CA . SER A 1 105 ? -1.530 -11.377 2.281 1.00 86.31 105 SER A CA 1
ATOM 849 C C . SER A 1 105 ? -1.467 -10.804 0.861 1.00 86.31 105 SER A C 1
ATOM 851 O O . SER A 1 105 ? -0.534 -11.110 0.117 1.00 86.31 105 SER A O 1
ATOM 853 N N . LEU A 1 106 ? -2.390 -9.899 0.513 1.00 84.75 106 LEU A N 1
ATOM 854 C CA . LEU A 1 106 ? -2.375 -9.180 -0.761 1.00 84.75 106 LEU A CA 1
ATOM 855 C C . LEU A 1 106 ? -1.111 -8.335 -0.898 1.00 84.75 106 LEU A C 1
ATOM 857 O O . LEU A 1 106 ? -0.445 -8.396 -1.928 1.00 84.75 106 LEU A O 1
ATOM 861 N N . LEU A 1 107 ? -0.730 -7.623 0.165 1.00 85.25 107 LEU A N 1
ATOM 862 C CA . LEU A 1 107 ? 0.486 -6.819 0.196 1.00 85.25 107 LEU A CA 1
ATOM 863 C C . LEU A 1 107 ? 1.744 -7.655 -0.072 1.00 85.25 107 LEU A C 1
ATOM 865 O O . LEU A 1 107 ? 2.627 -7.225 -0.810 1.00 85.25 107 LEU A O 1
ATOM 869 N N . VAL A 1 108 ? 1.829 -8.866 0.482 1.00 86.62 108 VAL A N 1
ATOM 870 C CA . VAL A 1 108 ? 2.953 -9.781 0.227 1.00 86.62 108 VAL A CA 1
ATOM 871 C C . VAL A 1 108 ? 2.984 -10.219 -1.238 1.00 86.62 108 VAL A C 1
ATOM 873 O O . VAL A 1 108 ? 4.045 -10.193 -1.865 1.00 86.62 108 VAL A O 1
ATOM 876 N N . VAL A 1 109 ? 1.833 -10.569 -1.821 1.00 86.69 109 VAL A N 1
ATOM 877 C CA . VAL A 1 109 ? 1.736 -10.913 -3.251 1.00 86.69 109 VAL A CA 1
ATOM 878 C C . VAL A 1 109 ? 2.166 -9.732 -4.127 1.00 86.69 109 VAL A C 1
ATOM 880 O O . VAL A 1 109 ? 2.884 -9.912 -5.117 1.00 86.69 109 VAL A O 1
ATOM 883 N N . GLU A 1 110 ? 1.795 -8.511 -3.755 1.00 85.12 110 GLU A N 1
ATOM 884 C CA . GLU A 1 110 ? 2.204 -7.285 -4.444 1.00 85.12 110 GLU A CA 1
ATOM 885 C C . GLU A 1 110 ? 3.692 -6.980 -4.300 1.00 85.12 110 GLU A C 1
ATOM 887 O O . GLU A 1 110 ? 4.326 -6.580 -5.273 1.00 85.12 110 GLU A O 1
ATOM 892 N N . LEU A 1 111 ? 4.290 -7.232 -3.136 1.00 85.19 111 LEU A N 1
ATOM 893 C CA . LEU A 1 111 ? 5.730 -7.082 -2.935 1.00 85.19 111 LEU A CA 1
ATOM 894 C C . LEU A 1 111 ? 6.525 -8.055 -3.806 1.00 85.19 111 LEU A C 1
ATOM 896 O O . LEU A 1 111 ? 7.505 -7.651 -4.437 1.00 85.19 111 LEU A O 1
ATOM 900 N N . VAL A 1 112 ? 6.095 -9.317 -3.886 1.00 85.62 112 VAL A N 1
ATOM 901 C CA . VAL A 1 112 ? 6.748 -10.336 -4.723 1.00 85.62 112 VAL A CA 1
ATOM 902 C C . VAL A 1 112 ? 6.576 -10.005 -6.203 1.00 85.62 112 VAL A C 1
ATOM 904 O O . VAL A 1 112 ? 7.553 -9.971 -6.955 1.00 85.62 112 VAL A O 1
ATOM 907 N N . SER A 1 113 ? 5.346 -9.729 -6.639 1.00 81.12 113 SER A N 1
ATOM 908 C CA . SER A 1 113 ? 5.065 -9.404 -8.041 1.00 81.12 113 SER A CA 1
ATOM 909 C C . SER A 1 113 ? 5.715 -8.086 -8.471 1.00 81.12 113 SER A C 1
ATOM 911 O O . SER A 1 113 ? 6.321 -8.032 -9.542 1.00 81.12 113 SER A O 1
ATOM 913 N N . GLY A 1 114 ? 5.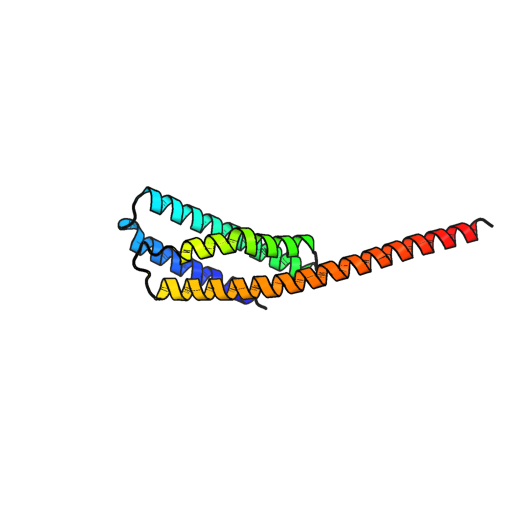695 -7.064 -7.616 1.00 81.50 114 GLY A N 1
ATOM 914 C CA . GLY A 1 114 ? 6.378 -5.790 -7.819 1.00 81.50 114 GLY A CA 1
ATOM 915 C C . GLY A 1 114 ? 7.896 -5.946 -7.884 1.00 81.50 114 GLY A C 1
ATOM 916 O O . GLY A 1 114 ? 8.523 -5.370 -8.769 1.00 81.50 114 GLY A O 1
ATOM 917 N N . PHE A 1 115 ? 8.495 -6.801 -7.048 1.00 82.31 115 PHE A N 1
ATOM 918 C CA . PHE A 1 115 ? 9.928 -7.100 -7.118 1.00 82.31 115 PHE A CA 1
ATOM 919 C C . PHE A 1 115 ? 10.305 -7.777 -8.442 1.00 82.31 115 PHE A C 1
ATOM 921 O O . PHE A 1 115 ? 11.292 -7.411 -9.085 1.00 82.31 115 PHE A O 1
ATOM 928 N N . ILE A 1 116 ? 9.505 -8.750 -8.893 1.00 81.62 116 ILE A N 1
ATOM 929 C CA . ILE A 1 116 ? 9.712 -9.413 -10.187 1.00 81.62 116 ILE A CA 1
ATOM 930 C C . ILE A 1 116 ? 9.598 -8.397 -11.327 1.00 81.62 116 ILE A C 1
ATOM 932 O O . ILE A 1 116 ? 10.441 -8.398 -12.230 1.00 81.62 116 ILE A O 1
ATOM 936 N N . ALA A 1 117 ? 8.585 -7.531 -11.287 1.00 79.44 117 ALA A N 1
ATOM 937 C CA . ALA A 1 117 ? 8.365 -6.499 -12.290 1.00 79.44 117 ALA A CA 1
ATOM 938 C C . ALA A 1 117 ? 9.531 -5.496 -12.318 1.00 79.44 117 ALA A C 1
ATOM 940 O O . ALA A 1 117 ? 10.079 -5.233 -13.389 1.00 79.44 117 ALA A O 1
ATOM 941 N N . LEU A 1 118 ? 10.015 -5.060 -11.152 1.00 79.00 118 LEU A N 1
ATOM 942 C CA . LEU A 1 118 ? 11.184 -4.191 -11.021 1.00 79.00 118 LEU A CA 1
ATOM 943 C C . LEU A 1 118 ? 12.456 -4.854 -11.574 1.00 79.00 118 LEU A C 1
ATOM 945 O O . LEU A 1 118 ? 13.215 -4.238 -12.320 1.00 79.00 118 LEU A O 1
ATOM 949 N N . ARG A 1 119 ? 12.666 -6.148 -11.300 1.00 78.56 119 ARG A N 1
ATOM 950 C CA . ARG A 1 119 ? 13.817 -6.907 -11.818 1.00 78.56 119 ARG A CA 1
ATOM 951 C C . ARG A 1 119 ? 13.752 -7.131 -13.332 1.00 78.56 119 ARG A C 1
ATOM 953 O O . ARG A 1 119 ? 14.789 -7.296 -13.978 1.00 78.56 119 ARG A O 1
ATOM 960 N N . ARG A 1 120 ? 12.555 -7.203 -13.919 1.00 74.88 120 ARG A N 1
ATOM 961 C CA . ARG A 1 120 ? 12.363 -7.269 -15.380 1.00 74.88 120 ARG A CA 1
ATOM 962 C C . ARG A 1 120 ? 12.614 -5.906 -16.020 1.00 74.88 120 ARG A C 1
ATOM 964 O O . ARG A 1 120 ? 13.372 -5.830 -16.983 1.00 74.88 120 ARG A O 1
ATOM 971 N N . ALA A 1 121 ? 12.060 -4.855 -15.429 1.00 73.25 121 ALA A N 1
ATOM 972 C CA . ALA A 1 121 ? 12.266 -3.469 -15.822 1.00 73.25 121 ALA A CA 1
ATOM 973 C C . ALA A 1 121 ? 13.755 -3.079 -15.820 1.00 73.25 121 ALA A C 1
ATOM 975 O O . ALA A 1 121 ? 14.270 -2.606 -16.833 1.00 73.25 121 ALA A O 1
ATOM 976 N N . ALA A 1 122 ? 14.483 -3.369 -14.737 1.00 73.38 122 ALA A N 1
ATOM 977 C CA . ALA A 1 122 ? 15.915 -3.084 -14.625 1.00 73.38 122 ALA A CA 1
ATOM 978 C C . ALA A 1 122 ? 16.737 -3.740 -15.750 1.00 73.38 122 ALA A C 1
ATOM 980 O O . ALA A 1 122 ? 17.611 -3.109 -16.338 1.00 73.38 122 ALA A O 1
ATOM 981 N N . ARG A 1 123 ? 16.406 -4.983 -16.124 1.00 71.69 123 ARG A N 1
ATOM 982 C CA . ARG A 1 123 ? 17.060 -5.684 -17.243 1.00 71.69 123 ARG A CA 1
ATOM 983 C C . ARG A 1 123 ? 16.749 -5.065 -18.607 1.00 71.69 123 ARG A C 1
ATOM 985 O O . ARG A 1 123 ? 17.573 -5.146 -19.515 1.00 71.69 123 ARG A O 1
ATOM 992 N N . HIS A 1 124 ? 15.577 -4.455 -18.762 1.00 63.94 124 HIS A N 1
ATOM 993 C CA . HIS A 1 124 ? 15.180 -3.789 -20.000 1.00 63.94 124 HIS A CA 1
ATOM 994 C C . HIS A 1 124 ? 15.929 -2.461 -20.212 1.00 63.94 124 HIS A C 1
ATOM 996 O O . HIS A 1 124 ? 16.287 -2.140 -21.346 1.00 63.94 124 HIS A O 1
ATOM 1002 N N . GLN A 1 125 ? 16.246 -1.734 -19.133 1.00 63.28 125 GLN A N 1
ATOM 1003 C CA . GLN A 1 125 ? 17.079 -0.520 -19.184 1.00 63.28 125 GLN A CA 1
ATOM 1004 C C . GLN A 1 125 ? 18.483 -0.803 -19.694 1.00 63.28 125 GLN A C 1
ATOM 1006 O O . GLN A 1 125 ? 18.956 -0.097 -20.578 1.00 63.28 125 GLN A O 1
ATOM 1011 N N . THR A 1 126 ? 19.119 -1.876 -19.219 1.00 61.81 126 THR A N 1
ATOM 1012 C CA . THR A 1 126 ? 20.454 -2.266 -19.689 1.00 61.81 126 THR A CA 1
ATOM 1013 C C . THR A 1 126 ? 20.454 -2.518 -21.198 1.00 61.81 126 THR A C 1
ATOM 1015 O O . THR A 1 126 ? 21.324 -2.027 -21.908 1.00 61.81 126 THR A O 1
ATOM 1018 N N . LYS A 1 127 ? 19.425 -3.196 -21.726 1.00 60.75 127 LYS A N 1
ATOM 1019 C CA . LYS A 1 127 ? 19.298 -3.437 -23.172 1.00 60.75 127 LYS A CA 1
ATOM 1020 C C . LYS A 1 127 ? 19.073 -2.155 -23.972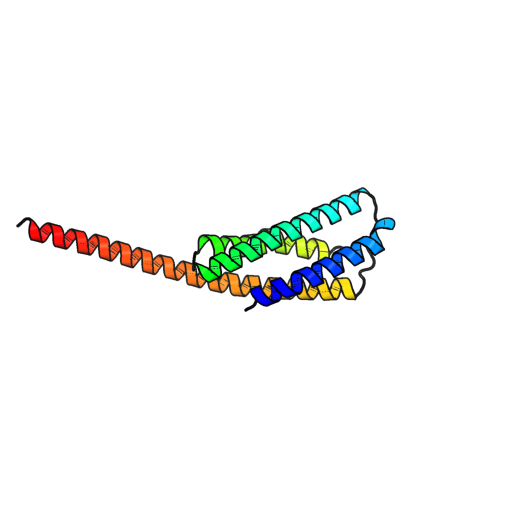 1.00 60.75 127 LYS A C 1
ATOM 1022 O O . LYS A 1 127 ? 19.718 -1.972 -24.999 1.00 60.75 127 LYS A O 1
ATOM 1027 N N . ARG A 1 128 ? 18.190 -1.260 -23.512 1.00 63.75 128 ARG A N 1
ATOM 1028 C CA . ARG A 1 128 ? 17.955 0.028 -24.187 1.00 63.75 128 ARG A CA 1
ATOM 1029 C C . ARG A 1 128 ? 19.193 0.914 -24.169 1.00 63.75 128 ARG A C 1
ATOM 1031 O O . ARG A 1 128 ? 19.486 1.533 -25.183 1.00 63.75 128 ARG A O 1
ATOM 1038 N N . PHE A 1 129 ? 19.925 0.938 -23.061 1.00 68.69 129 PHE A N 1
ATOM 1039 C CA . PHE A 1 129 ? 21.163 1.698 -22.945 1.00 68.69 129 PHE A CA 1
ATOM 1040 C C . PHE A 1 129 ? 22.242 1.172 -23.898 1.00 68.69 129 PHE A C 1
ATOM 1042 O O . PHE A 1 129 ? 22.830 1.959 -24.634 1.00 68.69 129 PHE A O 1
ATOM 1049 N N . HIS A 1 130 ? 22.429 -0.149 -23.988 1.00 70.75 130 HIS A N 1
ATOM 1050 C CA . HIS A 1 130 ? 23.350 -0.735 -24.966 1.00 70.75 130 HIS A CA 1
ATOM 1051 C C . HIS A 1 130 ? 22.920 -0.489 -26.419 1.00 70.75 130 HIS A C 1
ATOM 1053 O O . HIS A 1 130 ? 23.764 -0.178 -27.251 1.00 70.75 130 HIS A O 1
ATOM 1059 N N . LEU A 1 131 ? 21.624 -0.566 -26.741 1.00 70.75 131 LEU A N 1
ATOM 1060 C CA . LEU A 1 131 ? 21.124 -0.238 -28.084 1.00 70.75 131 LEU A CA 1
ATOM 1061 C C . LEU A 1 131 ? 21.322 1.242 -28.445 1.00 70.75 131 LEU A C 1
ATOM 1063 O O . LEU A 1 131 ? 21.627 1.549 -29.596 1.00 70.75 131 LEU A O 1
ATOM 1067 N N . LEU A 1 132 ? 21.167 2.147 -27.475 1.00 73.44 132 LEU A N 1
ATOM 1068 C CA . LEU A 1 132 ? 21.472 3.572 -27.627 1.00 73.44 132 LEU A CA 1
ATOM 1069 C C . LEU A 1 132 ? 22.967 3.801 -27.856 1.00 73.44 132 LEU A C 1
ATOM 1071 O O . LEU A 1 132 ? 23.325 4.542 -28.765 1.00 73.44 132 LEU A O 1
ATOM 1075 N N . GLN A 1 133 ? 23.831 3.130 -27.090 1.00 72.25 133 GLN A N 1
ATOM 1076 C CA . GLN A 1 133 ? 25.279 3.184 -27.303 1.00 72.25 133 GLN A CA 1
ATOM 1077 C C . GLN A 1 133 ? 25.658 2.689 -28.702 1.00 72.25 133 GLN A C 1
ATOM 1079 O O . GLN A 1 133 ? 26.401 3.375 -29.393 1.00 72.25 133 GLN A O 1
ATOM 1084 N N . LEU A 1 134 ? 25.093 1.568 -29.163 1.00 73.88 134 LEU A N 1
ATOM 1085 C CA . LEU A 1 134 ? 25.340 1.041 -30.509 1.00 73.88 134 LEU A CA 1
ATOM 1086 C C . LEU A 1 134 ? 24.858 1.991 -31.615 1.00 73.88 134 LEU A C 1
ATOM 1088 O O . LEU A 1 134 ? 25.573 2.183 -32.594 1.00 73.88 134 LEU A O 1
ATOM 1092 N N . HIS A 1 135 ? 23.686 2.617 -31.464 1.00 70.75 135 HIS A N 1
ATOM 1093 C CA . HIS A 1 135 ? 23.204 3.623 -32.419 1.00 70.75 135 HIS A CA 1
ATOM 1094 C C . HIS A 1 135 ? 24.103 4.861 -32.468 1.00 70.75 135 HIS A C 1
ATOM 1096 O O . HIS A 1 135 ? 24.382 5.361 -33.555 1.00 70.75 135 HIS A O 1
ATOM 1102 N N . MET A 1 136 ? 24.574 5.351 -31.318 1.00 69.50 136 MET A N 1
ATOM 1103 C CA . MET A 1 136 ? 25.503 6.483 -31.291 1.00 69.50 136 MET A CA 1
ATOM 1104 C C . MET A 1 136 ? 26.853 6.117 -31.918 1.00 69.50 136 MET A C 1
ATOM 1106 O O . MET A 1 136 ? 27.383 6.892 -32.705 1.00 69.50 136 MET A O 1
ATOM 1110 N N . GLN A 1 137 ? 27.375 4.918 -31.646 1.00 62.62 137 GLN A N 1
ATOM 1111 C CA . GLN A 1 137 ? 28.649 4.461 -32.202 1.00 62.62 137 GLN A CA 1
ATOM 1112 C C . GLN A 1 137 ? 28.567 4.221 -33.719 1.00 62.62 137 GLN A C 1
ATOM 1114 O O . GLN A 1 137 ? 29.445 4.665 -34.452 1.00 62.62 137 GLN A O 1
ATOM 1119 N N . GLY A 1 138 ? 27.487 3.595 -34.206 1.00 60.69 138 GLY A N 1
ATOM 1120 C CA . GLY A 1 138 ? 27.250 3.381 -35.638 1.00 60.69 138 GLY A CA 1
ATOM 1121 C C . GLY A 1 138 ? 26.952 4.670 -36.413 1.00 60.69 138 GLY A C 1
ATOM 1122 O O . GLY A 1 138 ? 27.371 4.803 -37.560 1.00 60.69 138 GLY A O 1
ATOM 1123 N N . GLY A 1 139 ? 26.294 5.654 -35.789 1.00 58.75 139 GLY A N 1
ATOM 1124 C CA . GLY A 1 139 ? 26.082 6.981 -36.377 1.00 58.75 139 GLY A CA 1
ATOM 1125 C C . GLY A 1 139 ? 27.381 7.774 -36.552 1.00 58.75 139 GLY A C 1
ATOM 1126 O O . GLY A 1 139 ? 27.570 8.421 -37.580 1.00 58.75 139 GLY A O 1
ATOM 1127 N N . SER A 1 140 ? 28.314 7.674 -35.600 1.00 56.31 140 SER A N 1
ATOM 1128 C CA . SER A 1 140 ? 29.633 8.316 -35.697 1.00 56.31 140 SER A CA 1
ATOM 1129 C C . SER A 1 140 ? 30.522 7.716 -36.795 1.00 56.31 140 SER A C 1
ATOM 1131 O O . SER A 1 140 ? 31.265 8.453 -37.437 1.00 56.31 140 SER A O 1
ATOM 1133 N N . THR A 1 141 ? 30.430 6.410 -37.068 1.00 56.88 141 THR A N 1
ATOM 1134 C CA . THR A 1 141 ? 31.204 5.764 -38.148 1.00 56.88 141 THR A CA 1
ATOM 1135 C C . THR A 1 141 ? 30.716 6.167 -39.545 1.00 56.88 141 THR A C 1
ATOM 1137 O O . THR A 1 141 ? 31.520 6.303 -40.462 1.00 56.88 141 THR A O 1
ATOM 1140 N N . ILE A 1 142 ? 29.412 6.410 -39.714 1.00 56.88 142 ILE A N 1
ATOM 1141 C CA . ILE A 1 142 ? 28.826 6.814 -41.004 1.00 56.88 142 ILE A CA 1
ATOM 1142 C C . ILE A 1 142 ? 29.162 8.273 -41.350 1.00 56.88 142 ILE A C 1
ATOM 1144 O O . ILE A 1 142 ? 29.318 8.598 -42.525 1.00 56.88 142 ILE A O 1
ATOM 1148 N N . LEU A 1 143 ? 29.302 9.150 -40.351 1.00 55.41 143 LEU A N 1
ATOM 1149 C CA . LEU A 1 143 ? 29.706 10.541 -40.582 1.00 55.41 143 LEU A CA 1
ATOM 1150 C C . LEU A 1 143 ? 31.173 10.651 -41.012 1.00 55.41 143 LEU A C 1
ATOM 1152 O O . LEU A 1 143 ? 31.466 11.401 -41.935 1.00 55.41 143 LEU A O 1
ATOM 1156 N N . HIS A 1 144 ? 32.062 9.835 -40.440 1.00 51.31 144 HIS A N 1
ATOM 1157 C CA . HIS A 1 144 ? 33.471 9.806 -40.843 1.00 51.31 144 HIS A CA 1
ATOM 1158 C C . HIS A 1 144 ? 33.694 9.309 -42.279 1.00 51.31 144 HIS A C 1
ATOM 1160 O O . HIS A 1 144 ? 34.639 9.739 -42.924 1.00 51.31 144 HIS A O 1
ATOM 1166 N N . HIS A 1 145 ? 32.824 8.441 -42.807 1.00 51.72 145 HIS A N 1
ATOM 1167 C CA . HIS A 1 145 ? 32.953 7.936 -44.180 1.00 51.72 145 HIS A CA 1
ATOM 1168 C C . HIS A 1 145 ? 32.361 8.877 -45.244 1.00 51.72 145 HIS A C 1
ATOM 1170 O O . HIS A 1 145 ? 32.497 8.625 -46.435 1.00 51.72 145 HIS A O 1
ATOM 1176 N N . LYS A 1 146 ? 31.671 9.946 -44.832 1.00 49.94 146 LYS A N 1
ATOM 1177 C CA . LYS A 1 146 ? 31.075 10.931 -45.747 1.00 49.94 146 LYS A CA 1
ATOM 1178 C C . LYS A 1 146 ? 31.945 12.184 -45.926 1.00 49.94 146 LYS A C 1
ATOM 1180 O O . LYS A 1 146 ? 31.583 13.048 -46.719 1.00 49.94 146 LYS A O 1
ATOM 1185 N N . GLU A 1 147 ? 33.036 12.284 -45.167 1.00 51.00 147 GLU A N 1
ATOM 1186 C CA . GLU A 1 147 ? 34.005 13.389 -45.209 1.00 51.00 147 GLU A CA 1
ATOM 1187 C C . GLU A 1 147 ? 35.320 13.028 -45.935 1.00 51.00 147 GLU A C 1
ATOM 1189 O O . GLU A 1 147 ? 36.182 13.896 -46.071 1.00 51.00 147 GLU A O 1
ATOM 1194 N N . GLU A 1 148 ? 35.456 11.794 -46.440 1.00 45.75 148 GLU A N 1
ATOM 1195 C CA . GLU A 1 148 ? 36.501 11.367 -47.395 1.00 45.75 148 GLU A CA 1
ATOM 1196 C C . GLU A 1 148 ? 35.934 11.265 -48.818 1.00 45.75 148 GLU A C 1
ATOM 1198 O O . GLU A 1 148 ? 36.658 11.647 -49.766 1.00 45.75 148 GLU A O 1
#

Mean predicted aligned error: 9.75 Å

InterPro domains:
  IPR019184 Uncharacterised protein family, transmembrane-17 [PF09799] (1-107)
  IPR019184 Uncharacterised protein family, transmembrane-17 [PTHR13531] (1-128)

Solvent-accessible surface area (backbone atoms only — not comparable to full-atom values): 8143 Å² total; per-residue (Å²): 112,70,68,61,53,47,64,64,45,46,60,57,47,50,52,51,54,51,52,53,48,57,75,45,48,85,79,48,57,71,70,58,49,53,52,52,54,52,50,52,53,48,51,53,54,52,49,54,51,33,55,51,26,45,49,47,17,69,74,65,71,38,54,70,39,38,46,46,23,42,47,46,46,60,70,51,48,45,56,53,52,47,52,64,68,69,51,68,91,48,87,73,51,69,64,58,55,51,52,51,49,50,53,51,53,53,50,52,54,48,51,54,51,38,49,52,50,47,58,51,45,56,56,49,50,56,53,53,51,53,52,50,50,50,51,54,55,54,53,54,57,56,56,61,67,73,77,114

Radius of gyration: 22.65 Å; Cα contacts (8 Å, |Δi|>4): 76; chains: 1; bounding box: 54×25×73 Å

Organism: Timema poppense (NCBI:txid170557)